Protein AF-A0A0G1WC81-F1 (afdb_monomer)

Foldseek 3Di:
DDDADKAWEWEDPPPPPFIWIWIKGAAQAFRKIFTAGPVRHTPDIDGPDDRPDRRIDHDYYD

Nearest PDB structures (foldseek):
  2oqb-assembly1_B  TM=6.832E-01  e=3.726E+00  Rattus norvegicus
  8avg-assembly1_A  TM=5.398E-01  e=3.132E+00  Mus musculus
  4jeo-assembly1_A  TM=3.955E-01  e=3.517E+00  Branchiostoma lanceolatum
  4hvf-assembly1_C  TM=2.841E-01  e=8.881E+00  Branchiostoma lanceolatum

Solvent-accessible surface area (backbone atoms only — not comparable to full-atom values): 3540 Å² total; per-residue (Å²): 134,92,84,56,60,70,31,71,25,51,29,56,82,86,74,81,86,55,53,25,43,36,39,12,27,18,56,74,26,39,23,41,37,40,35,20,42,84,86,67,48,77,75,48,73,50,60,83,53,63,77,86,43,43,72,21,35,84,55,79,60,112

Mean predicted aligned error: 3.13 Å

Secondary structure (DSSP, 8-state):
---S-EEEEEE-SSSSSSPEEEEEE-TTS--EEEEE-TTS-EEEEEESS-TT--S--PPPP-

Sequence (62 aa):
AFRGGVNVAAGDVNGDGTDEIITGAGPGGAPHVRVLNKDGALITQFYAFDVSERTGITVGGL

Radius of gyration: 11.78 Å; Cα contacts (8 Å, |Δi|>4): 151; chains: 1; bounding box: 27×18×34 Å

pLDDT: mean 93.65, std 6.85, range [60.19, 98.06]

Structure (mmCIF, N/CA/C/O backbone):
data_AF-A0A0G1WC81-F1
#
_entry.id   AF-A0A0G1WC81-F1
#
loop_
_atom_site.group_PDB
_atom_site.id
_atom_site.type_symbol
_atom_site.label_atom_id
_atom_site.label_alt_id
_atom_site.label_comp_id
_atom_site.label_asym_id
_atom_site.label_entity_id
_atom_site.label_seq_id
_atom_site.pdbx_PDB_ins_code
_atom_site.Cartn_x
_atom_site.Cartn_y
_atom_site.Cartn_z
_atom_site.occupancy
_atom_site.B_iso_or_equiv
_atom_site.auth_seq_id
_atom_site.auth_comp_id
_atom_site.auth_asym_id
_atom_site.auth_atom_id
_atom_site.pdbx_PDB_model_num
ATOM 1 N N . ALA A 1 1 ? -0.983 -4.485 -20.693 1.00 68.88 1 ALA A N 1
ATOM 2 C CA . ALA A 1 1 ? -1.641 -4.726 -19.393 1.00 68.88 1 ALA A CA 1
ATOM 3 C C . ALA A 1 1 ? -0.726 -5.586 -18.528 1.00 68.88 1 ALA A C 1
ATOM 5 O O . ALA A 1 1 ? -0.172 -6.548 -19.051 1.00 68.88 1 ALA A O 1
ATOM 6 N N . PHE A 1 2 ? -0.536 -5.229 -17.255 1.00 78.75 2 PHE A N 1
ATOM 7 C CA . PHE A 1 2 ? 0.193 -6.056 -16.286 1.00 78.75 2 PHE A CA 1
ATOM 8 C C . PHE A 1 2 ? -0.640 -7.298 -15.930 1.00 78.75 2 PHE A C 1
ATOM 10 O O . PHE A 1 2 ? -1.861 -7.204 -15.831 1.00 78.75 2 PHE A O 1
A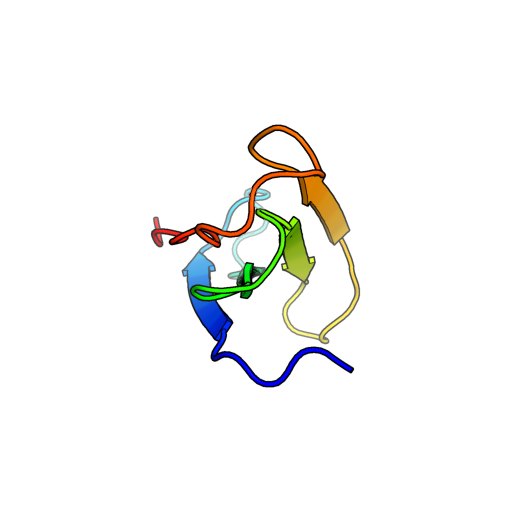TOM 17 N N . ARG A 1 3 ? 0.012 -8.459 -15.800 1.00 85.12 3 ARG A N 1
ATOM 18 C CA . ARG A 1 3 ? -0.620 -9.763 -15.508 1.00 85.12 3 ARG A CA 1
ATOM 19 C C . ARG A 1 3 ? 0.027 -10.492 -14.327 1.00 85.12 3 ARG A C 1
ATOM 21 O O . ARG A 1 3 ? -0.242 -11.672 -14.127 1.00 85.12 3 ARG A O 1
ATOM 28 N N . GLY A 1 4 ? 0.920 -9.824 -13.599 1.00 87.06 4 GLY A N 1
ATOM 29 C CA . GLY A 1 4 ? 1.495 -10.397 -12.389 1.00 87.06 4 GLY A CA 1
ATO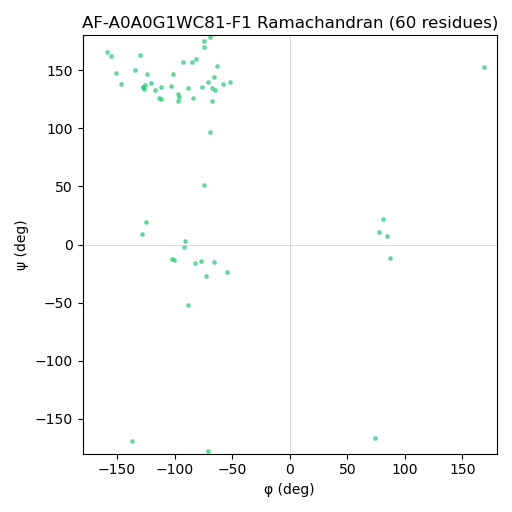M 30 C C . GLY A 1 4 ? 0.489 -10.384 -11.241 1.00 87.06 4 GLY A C 1
ATOM 31 O O . GLY A 1 4 ? -0.585 -9.786 -11.335 1.00 87.06 4 GLY A O 1
ATOM 32 N N . GLY A 1 5 ? 0.846 -11.077 -10.163 1.00 93.25 5 GLY A N 1
ATOM 33 C CA . GLY A 1 5 ? 0.035 -11.130 -8.951 1.00 93.25 5 GLY A CA 1
ATOM 34 C C . GLY A 1 5 ? -0.007 -9.799 -8.199 1.00 93.25 5 GLY A C 1
ATOM 35 O O . GLY A 1 5 ? 0.640 -8.818 -8.573 1.00 93.25 5 GLY A O 1
ATOM 36 N N . VAL A 1 6 ? -0.758 -9.793 -7.104 1.00 94.75 6 VAL A N 1
ATOM 37 C CA . VAL A 1 6 ? -0.837 -8.690 -6.143 1.00 94.75 6 VAL A CA 1
ATOM 38 C C . VAL A 1 6 ? -0.545 -9.262 -4.762 1.00 94.75 6 VAL A C 1
ATOM 40 O O . VAL A 1 6 ? -1.095 -10.301 -4.401 1.00 94.75 6 VAL A O 1
ATOM 43 N N . ASN A 1 7 ? 0.311 -8.582 -4.006 1.00 94.38 7 ASN A N 1
ATOM 44 C CA . ASN A 1 7 ? 0.494 -8.830 -2.582 1.00 94.38 7 ASN A CA 1
ATOM 45 C C . ASN A 1 7 ? -0.513 -7.976 -1.810 1.00 94.38 7 ASN A C 1
ATOM 47 O O . ASN A 1 7 ? -0.677 -6.795 -2.126 1.00 94.38 7 ASN A O 1
ATOM 51 N N . VAL A 1 8 ? -1.184 -8.562 -0.820 1.00 95.50 8 VAL A N 1
ATOM 52 C CA . VAL A 1 8 ? -2.210 -7.882 -0.021 1.00 95.50 8 VAL A CA 1
ATOM 53 C C . VAL A 1 8 ? -1.884 -8.042 1.457 1.00 95.50 8 VAL A C 1
ATOM 55 O O . VAL A 1 8 ? -1.552 -9.141 1.898 1.00 95.50 8 VAL A O 1
ATOM 58 N N . ALA A 1 9 ? -2.003 -6.950 2.201 1.00 96.38 9 ALA A N 1
ATOM 59 C CA . ALA A 1 9 ? -1.978 -6.917 3.654 1.00 96.38 9 ALA A CA 1
ATOM 60 C C . ALA A 1 9 ? -3.187 -6.123 4.165 1.00 96.38 9 ALA A C 1
ATOM 62 O O . ALA A 1 9 ? -3.809 -5.376 3.404 1.00 96.38 9 ALA A O 1
ATOM 63 N N . ALA A 1 10 ? -3.505 -6.295 5.443 1.00 96.19 10 ALA A N 1
ATOM 64 C CA . ALA A 1 10 ? -4.505 -5.501 6.137 1.00 96.19 10 ALA A CA 1
ATOM 65 C C . ALA A 1 10 ? -3.967 -5.056 7.499 1.00 96.19 10 ALA A C 1
ATOM 67 O O . ALA A 1 10 ? -3.118 -5.746 8.067 1.00 96.19 10 ALA A O 1
ATOM 68 N N . GLY A 1 11 ? -4.438 -3.905 7.967 1.00 95.69 11 GLY A N 1
ATOM 69 C CA . GLY A 1 11 ? -4.150 -3.370 9.296 1.00 95.69 11 GLY A CA 1
ATOM 70 C C . GLY A 1 11 ? -4.614 -1.923 9.426 1.00 95.69 11 GLY A C 1
ATOM 71 O O . GLY A 1 11 ? -4.687 -1.208 8.426 1.00 95.69 11 GLY A O 1
ATOM 72 N N . ASP A 1 12 ? -4.938 -1.507 10.645 1.00 95.69 12 ASP A N 1
ATOM 73 C CA . ASP A 1 12 ? -5.278 -0.124 10.987 1.00 95.69 12 ASP A CA 1
ATOM 74 C C . ASP A 1 12 ? -4.028 0.768 10.882 1.00 95.69 12 ASP A C 1
ATOM 76 O O . ASP A 1 12 ? -3.181 0.808 11.779 1.00 95.69 12 ASP A O 1
ATOM 80 N N . VAL A 1 13 ? -3.867 1.447 9.742 1.00 93.69 13 VAL A N 1
ATOM 81 C CA . VAL A 1 13 ? -2.694 2.295 9.465 1.00 93.69 13 VAL A CA 1
ATOM 82 C C . VAL A 1 13 ? -2.974 3.774 9.686 1.00 93.69 13 VAL A C 1
ATOM 84 O O . VAL A 1 13 ? -2.034 4.574 9.709 1.00 93.69 13 VAL A O 1
ATOM 87 N N . ASN A 1 14 ? -4.244 4.150 9.824 1.00 92.25 14 ASN A N 1
ATOM 88 C CA . ASN A 1 14 ? -4.660 5.526 10.067 1.00 92.25 14 ASN A CA 1
ATOM 89 C C . ASN A 1 14 ? -5.038 5.792 11.546 1.00 92.25 14 ASN A C 1
ATOM 91 O O . ASN A 1 14 ? -5.113 6.958 11.944 1.00 92.25 14 ASN A O 1
ATOM 95 N N . GLY A 1 15 ? -5.195 4.743 12.360 1.00 94.50 15 GLY A N 1
ATOM 96 C CA . GLY A 1 15 ? -5.503 4.795 13.788 1.00 94.50 15 GLY A CA 1
ATOM 97 C C . GLY A 1 15 ? -6.982 5.020 14.118 1.00 94.50 15 GLY A C 1
ATOM 98 O O . GLY A 1 15 ? -7.277 5.534 15.201 1.00 94.50 15 GLY A O 1
ATOM 99 N N . ASP A 1 16 ? -7.906 4.711 13.204 1.00 94.75 16 ASP A N 1
ATOM 100 C CA . ASP A 1 16 ? -9.349 4.918 13.388 1.00 94.75 16 ASP A CA 1
ATOM 101 C C . ASP A 1 16 ? -10.090 3.702 13.972 1.00 94.75 16 ASP A C 1
ATOM 103 O O . ASP A 1 16 ? -11.285 3.788 14.277 1.00 94.75 16 ASP A O 1
ATOM 107 N N . GLY A 1 17 ? -9.377 2.594 14.200 1.00 96.50 17 GLY A N 1
ATOM 108 C CA . GLY A 1 17 ? -9.931 1.344 14.711 1.00 96.50 17 GLY A CA 1
ATOM 109 C C . GLY A 1 17 ? -10.531 0.436 13.635 1.00 96.5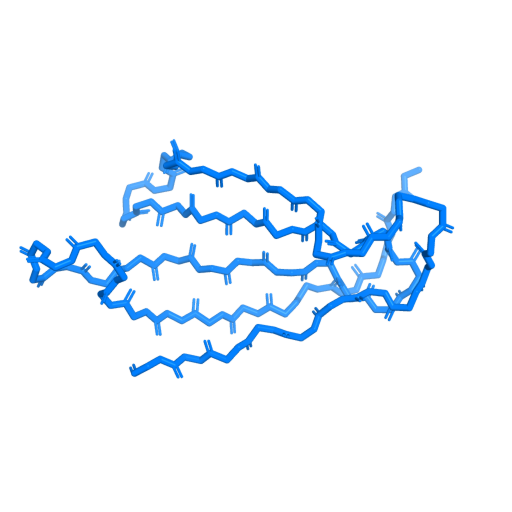0 17 GLY A C 1
ATOM 110 O O . GLY A 1 17 ? -11.152 -0.573 13.981 1.00 96.50 17 GLY A O 1
ATOM 111 N N . THR A 1 18 ? -10.369 0.771 12.354 1.00 96.69 18 THR A N 1
ATOM 112 C CA . THR A 1 18 ? -10.751 -0.051 11.204 1.00 96.69 18 THR A CA 1
ATOM 113 C C . THR A 1 18 ? -9.516 -0.415 10.394 1.00 96.69 18 THR A C 1
ATOM 115 O O . THR A 1 18 ? -8.726 0.446 10.036 1.00 96.69 18 THR A O 1
ATOM 118 N N . ASP A 1 19 ? -9.377 -1.689 10.027 1.00 97.62 19 ASP A N 1
ATOM 119 C CA . ASP A 1 19 ? -8.277 -2.095 9.156 1.00 97.62 19 ASP A CA 1
ATOM 120 C C . ASP A 1 19 ? -8.425 -1.523 7.737 1.00 97.62 19 ASP A C 1
ATOM 122 O O . ASP A 1 19 ? -9.469 -1.646 7.081 1.00 97.62 19 ASP A O 1
ATOM 126 N N . GLU A 1 20 ? -7.323 -0.991 7.216 1.00 97.44 20 GLU A N 1
ATOM 127 C CA . GLU A 1 20 ? -7.158 -0.672 5.806 1.00 97.44 20 GLU A CA 1
ATOM 128 C C . GLU A 1 20 ? -6.701 -1.885 4.998 1.00 97.44 20 GLU A C 1
ATOM 130 O O . GLU A 1 20 ? -6.040 -2.794 5.493 1.00 97.44 20 GLU A O 1
ATOM 135 N N . ILE A 1 21 ? -6.975 -1.849 3.695 1.00 97.62 21 ILE A N 1
ATOM 136 C CA . ILE A 1 21 ? -6.450 -2.794 2.714 1.00 97.62 21 ILE A CA 1
ATOM 137 C C . ILE A 1 21 ? -5.234 -2.165 2.042 1.00 97.62 21 ILE A C 1
ATOM 139 O O . ILE A 1 21 ? -5.328 -1.111 1.411 1.00 97.62 21 ILE A O 1
ATOM 143 N N . ILE A 1 22 ? -4.098 -2.849 2.096 1.00 97.75 22 ILE A N 1
ATOM 144 C CA . ILE A 1 22 ? -2.852 -2.404 1.478 1.00 97.75 22 ILE A CA 1
ATOM 145 C C . ILE A 1 22 ? -2.516 -3.374 0.352 1.00 97.75 22 ILE A C 1
ATOM 147 O O . ILE A 1 22 ? -2.434 -4.583 0.558 1.00 97.75 22 ILE A O 1
ATOM 151 N N . THR A 1 23 ? -2.313 -2.853 -0.854 1.00 97.38 23 THR A N 1
ATOM 152 C CA . THR A 1 23 ? -1.974 -3.662 -2.032 1.00 97.38 23 THR A CA 1
ATOM 153 C C . THR A 1 23 ? -0.638 -3.236 -2.618 1.00 97.38 23 THR A C 1
ATOM 155 O O . THR A 1 23 ? -0.355 -2.043 -2.721 1.00 97.38 23 THR A O 1
ATOM 158 N N . GLY A 1 24 ? 0.163 -4.218 -3.023 1.00 96.88 24 GLY A N 1
ATOM 159 C CA . GLY A 1 24 ? 1.423 -4.044 -3.734 1.00 96.88 24 GLY A CA 1
ATOM 160 C C . GLY A 1 24 ? 1.430 -4.853 -5.025 1.00 96.88 24 GLY A C 1
ATOM 161 O O . GLY A 1 24 ? 0.989 -6.005 -5.042 1.00 96.88 24 GLY A O 1
ATOM 162 N N . ALA A 1 25 ? 1.920 -4.279 -6.124 1.00 96.62 25 ALA A N 1
ATOM 163 C CA . ALA A 1 25 ? 2.089 -5.054 -7.351 1.00 96.62 25 ALA A CA 1
ATOM 164 C C . ALA A 1 25 ? 3.146 -6.154 -7.148 1.00 96.62 25 ALA A C 1
ATOM 166 O O . ALA A 1 25 ? 4.228 -5.896 -6.624 1.00 96.62 25 ALA A O 1
ATOM 167 N N . GLY A 1 26 ? 2.844 -7.379 -7.577 1.00 94.38 26 GLY A N 1
ATOM 168 C CA . GLY A 1 26 ? 3.792 -8.488 -7.548 1.00 94.38 26 GLY A CA 1
ATOM 169 C C . GLY A 1 26 ? 4.917 -8.344 -8.585 1.00 94.38 26 GLY A C 1
ATOM 170 O O . GLY A 1 26 ? 4.959 -7.364 -9.339 1.00 94.38 26 GLY A O 1
ATOM 171 N N . PRO A 1 27 ? 5.822 -9.337 -8.666 1.00 94.31 27 PRO A N 1
ATOM 172 C CA . PRO A 1 27 ? 6.945 -9.319 -9.599 1.00 94.31 27 PRO A CA 1
ATOM 173 C C . PRO A 1 27 ? 6.528 -9.036 -11.050 1.00 94.31 27 PRO A C 1
ATOM 175 O O . PRO A 1 27 ? 5.502 -9.520 -11.534 1.00 94.31 27 PRO A O 1
ATOM 178 N N . GLY A 1 28 ? 7.333 -8.234 -11.747 1.00 92.69 28 GLY A N 1
ATOM 179 C CA . GLY A 1 28 ? 7.050 -7.707 -13.085 1.00 92.69 28 GLY A CA 1
ATOM 180 C C . GLY A 1 28 ? 6.253 -6.396 -13.087 1.00 92.69 28 GLY A C 1
ATOM 181 O O . GLY A 1 28 ? 6.140 -5.757 -14.135 1.00 92.69 28 GLY A O 1
ATOM 182 N N . GLY A 1 29 ? 5.699 -5.989 -11.941 1.00 94.00 29 GLY A N 1
ATOM 183 C CA . GLY A 1 29 ? 5.020 -4.712 -11.746 1.00 94.00 29 GLY A CA 1
ATOM 184 C C . GLY A 1 29 ? 5.967 -3.634 -11.221 1.00 94.00 29 GLY A C 1
ATOM 185 O O . GLY A 1 29 ? 6.992 -3.935 -10.613 1.00 94.00 29 GLY A O 1
ATOM 186 N N . ALA A 1 30 ? 5.612 -2.368 -11.446 1.00 95.56 30 ALA A N 1
ATOM 187 C CA . ALA A 1 30 ? 6.246 -1.258 -10.737 1.00 95.56 30 ALA A CA 1
ATOM 188 C C . ALA A 1 30 ? 5.963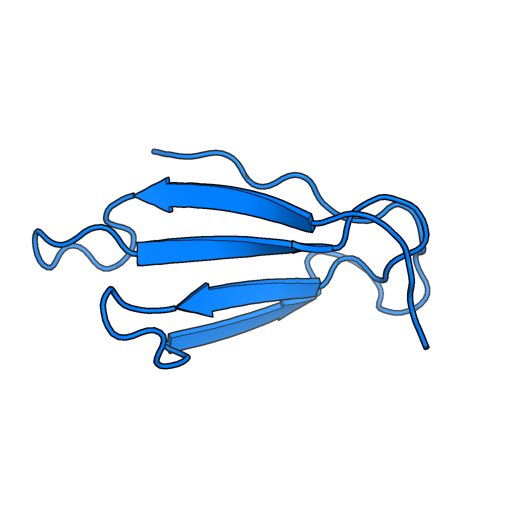 -1.363 -9.226 1.00 95.56 30 ALA A C 1
ATOM 190 O O . ALA A 1 30 ? 4.924 -1.923 -8.873 1.00 95.5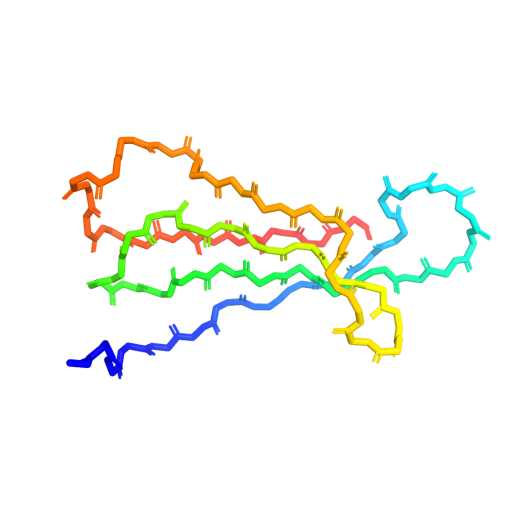6 30 ALA A O 1
ATOM 191 N N . PRO A 1 31 ? 6.816 -0.821 -8.339 1.00 96.38 31 PRO A N 1
ATOM 192 C CA . PRO A 1 31 ? 6.679 -0.929 -6.880 1.00 96.38 31 PRO A CA 1
ATOM 193 C C . PRO A 1 31 ? 5.557 -0.021 -6.336 1.00 96.38 31 PRO A C 1
ATOM 195 O O . PRO A 1 31 ? 5.763 0.802 -5.448 1.00 96.38 31 PRO A O 1
ATOM 198 N N . HIS A 1 32 ? 4.367 -0.124 -6.926 1.00 97.00 32 HIS A N 1
ATOM 199 C CA . HIS A 1 32 ? 3.197 0.683 -6.632 1.00 97.00 32 HIS A CA 1
ATOM 200 C C . HIS A 1 3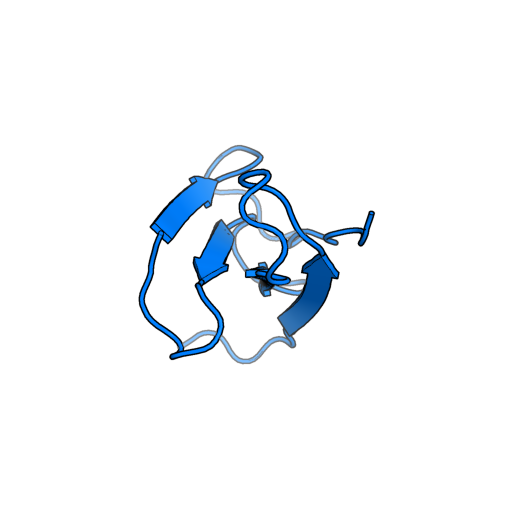2 ? 2.450 0.107 -5.434 1.00 97.00 32 HIS A C 1
ATOM 202 O O . HIS A 1 32 ? 2.063 -1.066 -5.447 1.00 97.00 32 HIS A O 1
ATOM 208 N N . VAL A 1 33 ? 2.223 0.957 -4.439 1.00 97.38 33 VAL A N 1
ATOM 209 C CA . VAL A 1 33 ? 1.460 0.669 -3.230 1.00 97.38 33 VAL A CA 1
ATOM 210 C C . VAL A 1 33 ? 0.170 1.477 -3.255 1.00 97.38 33 VAL A C 1
ATOM 212 O O . VAL A 1 33 ? 0.187 2.670 -3.562 1.00 97.38 33 VAL A O 1
ATOM 215 N N . ARG A 1 34 ? -0.951 0.842 -2.905 1.00 97.62 34 ARG A N 1
ATOM 216 C CA . ARG A 1 34 ? -2.238 1.517 -2.684 1.00 97.62 34 ARG A CA 1
ATOM 217 C C . ARG A 1 34 ? -2.790 1.132 -1.323 1.00 97.62 34 ARG A C 1
ATOM 219 O O . ARG A 1 34 ? -2.808 -0.053 -1.000 1.00 97.62 34 ARG A O 1
ATOM 226 N N . VAL A 1 35 ? -3.289 2.123 -0.597 1.00 97.62 35 VAL A N 1
ATOM 227 C CA . VAL A 1 35 ? -3.995 1.963 0.675 1.00 97.62 35 VAL A CA 1
ATOM 228 C C . VAL A 1 35 ? -5.453 2.334 0.450 1.00 97.62 35 VAL A C 1
ATOM 230 O O . VAL A 1 35 ? -5.751 3.413 -0.072 1.00 97.62 35 VAL A O 1
ATOM 233 N N . LEU A 1 36 ? -6.357 1.427 0.795 1.00 98.06 36 LEU A N 1
ATOM 234 C CA . LEU A 1 36 ? -7.793 1.582 0.626 1.00 98.06 36 LEU A CA 1
ATOM 235 C C . LEU A 1 36 ? -8.489 1.391 1.971 1.00 98.06 36 LEU A C 1
ATOM 237 O O . LEU A 1 36 ? -8.051 0.576 2.775 1.00 98.06 36 LEU A O 1
ATOM 241 N N . ASN A 1 37 ? -9.590 2.099 2.195 1.00 97.12 37 ASN A N 1
ATOM 242 C CA . ASN A 1 37 ? -10.435 1.843 3.357 1.00 97.12 37 ASN A CA 1
ATOM 243 C C . ASN A 1 37 ? -11.263 0.556 3.167 1.00 97.12 37 ASN A C 1
ATOM 245 O O . ASN A 1 37 ? -11.295 -0.031 2.079 1.00 97.12 37 ASN A O 1
ATOM 249 N N . LYS A 1 38 ? -12.000 0.154 4.209 1.00 95.94 38 LYS A N 1
ATOM 250 C CA . LYS A 1 38 ? -12.893 -1.021 4.191 1.00 95.94 38 LYS A CA 1
ATOM 251 C C . LYS A 1 38 ? -13.943 -1.030 3.067 1.00 95.94 38 LYS A C 1
ATOM 253 O O . LYS A 1 38 ? -14.422 -2.093 2.687 1.00 95.94 38 LYS A O 1
ATOM 258 N N . ASP A 1 39 ? -14.298 0.139 2.532 1.00 96.88 39 ASP A 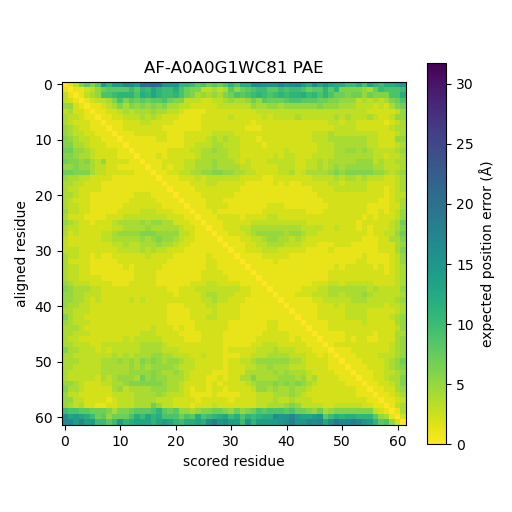N 1
ATOM 259 C CA . ASP A 1 39 ? -15.277 0.291 1.449 1.00 96.88 39 ASP A CA 1
ATOM 260 C C . ASP A 1 39 ? -14.607 0.250 0.058 1.00 96.88 39 ASP A C 1
ATOM 262 O O . ASP A 1 39 ? -15.266 0.416 -0.969 1.00 96.88 39 ASP A O 1
ATOM 266 N N . GLY A 1 40 ? -13.288 0.033 0.004 1.00 96.44 40 GLY A N 1
ATOM 267 C CA . GLY A 1 40 ? -12.493 0.010 -1.222 1.00 96.44 40 GLY A CA 1
ATOM 268 C C . GLY A 1 40 ? -12.177 1.398 -1.786 1.00 96.44 40 GLY A C 1
ATOM 269 O O . GLY A 1 40 ? -11.681 1.503 -2.911 1.00 96.44 40 GLY A O 1
ATOM 270 N N . ALA A 1 41 ? -12.445 2.470 -1.037 1.00 97.81 41 ALA A N 1
ATOM 271 C CA . ALA A 1 41 ? -12.081 3.822 -1.437 1.00 97.81 41 ALA A CA 1
ATOM 272 C C . ALA A 1 41 ? -10.583 4.052 -1.218 1.00 97.81 41 ALA A C 1
ATOM 274 O O . ALA A 1 41 ? -10.027 3.687 -0.184 1.00 97.81 41 ALA A O 1
ATOM 275 N N . LEU A 1 42 ? -9.923 4.667 -2.201 1.00 97.75 42 LEU A N 1
ATOM 276 C CA . LEU A 1 42 ? -8.501 4.981 -2.118 1.00 97.75 42 LEU A CA 1
ATOM 277 C C . LEU A 1 42 ? -8.257 6.054 -1.050 1.00 97.75 42 LEU A C 1
ATOM 279 O O . LEU A 1 42 ? -8.786 7.157 -1.164 1.00 97.75 42 LEU A O 1
ATOM 283 N N . ILE A 1 43 ? -7.404 5.745 -0.076 1.00 97.06 43 ILE A N 1
ATOM 284 C CA . ILE A 1 43 ? -6.901 6.713 0.905 1.00 97.06 43 ILE A CA 1
ATOM 285 C C . ILE A 1 43 ? -5.639 7.378 0.350 1.00 97.06 43 ILE A C 1
ATOM 287 O O . ILE A 1 43 ? -5.549 8.600 0.279 1.00 97.06 43 ILE A O 1
ATOM 291 N N . THR A 1 44 ? -4.664 6.571 -0.083 1.00 97.31 44 THR A N 1
ATOM 292 C CA . THR A 1 44 ? -3.406 7.060 -0.663 1.00 97.31 44 THR A CA 1
ATOM 293 C C . THR A 1 44 ? -2.759 6.026 -1.585 1.00 97.31 44 THR A C 1
ATOM 295 O O . THR A 1 44 ? -3.086 4.838 -1.549 1.00 97.31 44 THR A O 1
ATOM 298 N N . GLN A 1 45 ? -1.831 6.478 -2.427 1.00 97.50 45 GLN A N 1
ATOM 299 C CA . GLN A 1 45 ? -0.992 5.622 -3.262 1.00 97.50 45 GLN A CA 1
ATOM 300 C C . GLN A 1 45 ? 0.362 6.274 -3.536 1.00 97.50 45 GLN A C 1
ATOM 302 O O . GLN A 1 45 ? 0.460 7.496 -3.647 1.00 97.50 45 GLN A O 1
ATOM 307 N N . PHE A 1 46 ? 1.398 5.452 -3.672 1.00 96.69 46 PHE A N 1
ATOM 308 C CA . PHE A 1 46 ? 2.759 5.904 -3.949 1.00 96.69 46 PHE A CA 1
ATOM 309 C C . PHE A 1 46 ? 3.605 4.777 -4.552 1.00 96.69 46 PHE A C 1
ATOM 311 O O . PHE A 1 46 ? 3.232 3.605 -4.502 1.00 96.69 46 PHE A O 1
ATOM 318 N N . TYR A 1 47 ? 4.758 5.127 -5.124 1.00 96.62 47 TYR A N 1
ATOM 319 C CA . TYR A 1 47 ? 5.782 4.154 -5.506 1.00 96.62 47 TYR A CA 1
ATOM 320 C C . TYR A 1 47 ? 6.823 4.059 -4.391 1.00 96.62 47 TYR A C 1
ATOM 322 O O . TYR A 1 47 ? 7.346 5.083 -3.958 1.00 96.62 47 TYR A O 1
ATOM 330 N N . ALA A 1 48 ? 7.101 2.846 -3.908 1.00 94.75 48 ALA A N 1
ATOM 331 C CA . ALA A 1 48 ? 8.065 2.624 -2.828 1.00 94.75 48 ALA A CA 1
ATOM 332 C C . ALA A 1 48 ? 9.523 2.811 -3.290 1.00 94.75 48 ALA A C 1
ATOM 334 O O . ALA A 1 48 ? 10.380 3.176 -2.489 1.00 94.75 48 ALA A O 1
ATOM 335 N N . PHE A 1 49 ? 9.777 2.592 -4.583 1.00 95.06 49 PHE A N 1
ATOM 336 C CA . PHE A 1 49 ? 11.065 2.806 -5.248 1.00 95.06 49 PHE A CA 1
ATOM 337 C C . PHE A 1 49 ? 10.860 3.490 -6.602 1.00 95.06 49 PHE A C 1
ATOM 339 O O . PHE A 1 49 ? 9.758 3.952 -6.915 1.00 95.06 49 PHE A O 1
ATOM 346 N N . ASP A 1 50 ? 11.916 3.553 -7.415 1.00 96.44 50 ASP A N 1
ATOM 347 C CA . ASP A 1 50 ? 11.838 4.159 -8.737 1.00 96.44 50 ASP A CA 1
ATOM 348 C C . ASP A 1 50 ? 10.772 3.474 -9.608 1.00 96.44 50 ASP A C 1
ATOM 350 O O . ASP A 1 50 ? 10.622 2.249 -9.645 1.00 96.44 50 ASP A O 1
ATOM 354 N N . VAL A 1 51 ? 10.014 4.287 -10.342 1.00 94.12 51 VAL A N 1
ATOM 355 C CA . VAL A 1 51 ? 8.892 3.816 -11.161 1.00 94.12 51 VAL A CA 1
ATOM 356 C C . VAL A 1 51 ? 9.335 2.919 -12.317 1.00 94.12 51 VAL A C 1
ATOM 358 O O . VAL A 1 51 ? 8.492 2.255 -12.917 1.00 94.12 51 VAL A O 1
ATOM 361 N N . SER A 1 52 ? 10.621 2.889 -12.677 1.00 95.25 52 SER A N 1
ATOM 362 C CA . SER A 1 52 ? 11.175 1.999 -13.701 1.00 95.25 52 SER A CA 1
ATOM 363 C C . SER A 1 52 ? 11.487 0.593 -13.183 1.00 95.25 52 SER A C 1
ATOM 365 O O . SER A 1 52 ? 11.573 -0.335 -13.991 1.00 95.25 52 SER A O 1
ATOM 367 N N . GLU A 1 53 ? 11.558 0.391 -11.865 1.00 95.19 53 GLU A N 1
ATOM 368 C CA . GLU A 1 53 ? 11.796 -0.930 -11.286 1.00 95.19 53 GLU A CA 1
ATOM 369 C C . GLU A 1 53 ? 10.634 -1.884 -11.570 1.00 95.19 53 GLU A C 1
ATOM 371 O O 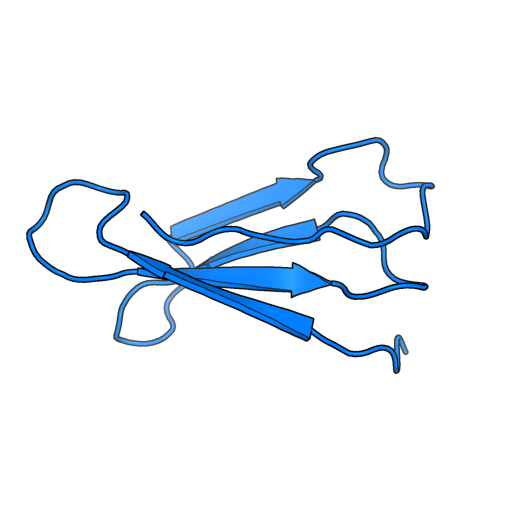. GLU A 1 53 ? 9.470 -1.489 -11.631 1.00 95.19 53 GLU A O 1
ATOM 376 N N . ARG A 1 54 ? 10.933 -3.167 -11.789 1.00 95.31 54 ARG A N 1
ATOM 377 C CA . ARG A 1 54 ? 9.930 -4.201 -12.119 1.00 95.31 54 ARG A CA 1
ATOM 378 C C . ARG A 1 54 ? 9.976 -5.395 -11.172 1.00 95.31 54 ARG A C 1
ATOM 380 O O . ARG A 1 54 ? 9.504 -6.479 -11.502 1.00 95.31 54 ARG A O 1
ATOM 387 N N . THR A 1 55 ? 10.568 -5.212 -10.002 1.00 92.44 55 THR A N 1
ATOM 388 C CA . THR A 1 55 ? 10.676 -6.237 -8.958 1.00 92.44 55 THR A CA 1
ATOM 389 C C . THR A 1 55 ? 9.366 -6.422 -8.185 1.00 92.44 55 THR A C 1
ATOM 391 O O . THR A 1 55 ? 9.187 -7.453 -7.539 1.00 92.44 55 THR A O 1
ATOM 394 N N . GLY A 1 56 ? 8.418 -5.487 -8.319 1.00 92.75 56 GLY A N 1
ATOM 395 C CA . GLY A 1 56 ? 7.210 -5.425 -7.503 1.00 92.75 56 GLY A CA 1
ATOM 396 C C . GLY A 1 56 ? 7.501 -4.922 -6.089 1.00 92.75 56 GLY A C 1
ATOM 397 O O . GLY A 1 56 ? 8.566 -4.377 -5.809 1.00 92.75 56 GLY A O 1
ATOM 398 N N . ILE A 1 57 ? 6.538 -5.091 -5.189 1.00 95.38 57 ILE A N 1
ATOM 399 C CA . ILE A 1 57 ? 6.685 -4.777 -3.768 1.00 95.38 57 ILE A CA 1
ATOM 400 C C . ILE A 1 57 ? 5.872 -5.763 -2.924 1.00 95.38 57 ILE A C 1
ATOM 402 O O . ILE A 1 57 ? 4.736 -6.113 -3.262 1.00 95.38 57 ILE A O 1
ATOM 406 N N . THR A 1 58 ? 6.457 -6.215 -1.816 1.00 94.25 58 THR A N 1
ATOM 407 C CA . THR A 1 58 ? 5.745 -6.966 -0.776 1.00 94.25 58 THR A CA 1
ATOM 408 C C . THR A 1 58 ? 5.336 -5.997 0.320 1.00 94.25 58 THR A C 1
ATOM 410 O O . THR A 1 58 ? 6.165 -5.239 0.817 1.00 94.25 58 THR A O 1
ATOM 413 N N . VAL A 1 59 ? 4.060 -6.030 0.692 1.00 91.56 59 VAL A N 1
ATOM 414 C CA . VAL A 1 59 ? 3.507 -5.248 1.802 1.00 91.56 59 VAL A CA 1
ATOM 415 C C . VAL A 1 59 ? 3.316 -6.170 3.007 1.00 91.56 59 VAL A C 1
ATOM 417 O O . VAL A 1 59 ? 2.882 -7.309 2.841 1.00 91.56 59 VAL A O 1
ATOM 420 N N . GLY A 1 60 ? 3.695 -5.708 4.199 1.00 86.19 60 GLY A N 1
ATOM 421 C CA . GLY A 1 60 ? 3.476 -6.415 5.466 1.00 86.19 60 GLY A CA 1
ATOM 422 C C . GLY A 1 60 ? 2.286 -5.824 6.221 1.00 86.19 60 GLY A C 1
ATOM 423 O O . GLY A 1 60 ? 2.039 -4.626 6.104 1.00 86.19 60 GLY A O 1
ATOM 424 N N . GLY A 1 61 ? 1.551 -6.662 6.957 1.00 73.75 61 GLY A 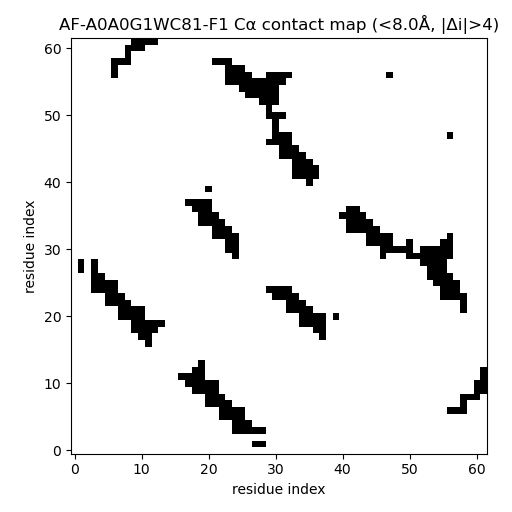N 1
ATOM 425 C CA . GLY A 1 61 ? 0.517 -6.211 7.899 1.00 73.75 61 GLY A CA 1
ATOM 426 C C . GLY A 1 61 ? 1.122 -5.776 9.235 1.00 73.75 61 GLY A C 1
ATOM 427 O O . GLY A 1 61 ? 2.255 -6.162 9.545 1.00 73.75 61 GLY A O 1
ATOM 428 N N . LEU A 1 62 ? 0.367 -4.977 9.990 1.00 60.19 62 LEU A N 1
ATOM 429 C CA . LEU A 1 62 ? 0.672 -4.559 11.363 1.00 60.19 62 LEU A CA 1
ATOM 430 C C . LEU A 1 62 ? -0.249 -5.275 12.352 1.00 60.19 62 LEU A C 1
ATOM 432 O O . LEU A 1 62 ? -1.400 -5.563 11.963 1.00 60.19 62 LEU A O 1
#